Protein AF-A0AAW2KHQ0-F1 (afdb_monomer)

Foldseek 3Di:
DDDDDPPPPVVVVVVVVVVVVVVVVVVCVCVVCVVVVVLVVLQVVCQVCLPPPLCVVLVVNNPSDPVSVVVSVVD

Sequence (75 aa):
MPEAPKESHKSAEYSVAENNRKKLEYIEDVTKNADEVQKRVLAEILSRNADVEYLKRHGLNGHTDRRISRKSCLL

Organism: Sesamum radiatum (NCBI:txid300843)

Mean predicted aligned error: 14.08 Å

InterPro domains:
  IPR004993 GH3 family [PTHR31901] (21-68)

Structure (mmCIF, N/CA/C/O backbone):
data_AF-A0AAW2KHQ0-F1
#
_entry.id   AF-A0AAW2KHQ0-F1
#
loop_
_atom_site.group_PDB
_atom_site.id
_atom_site.type_symbol
_atom_site.label_atom_id
_atom_site.label_alt_id
_atom_site.label_comp_id
_atom_site.label_asym_id
_atom_site.label_entity_id
_atom_site.label_seq_id
_atom_site.pdbx_PDB_ins_code
_atom_site.Cartn_x
_atom_site.Cartn_y
_atom_site.Cartn_z
_atom_site.occupancy
_atom_site.B_iso_or_equiv
_atom_site.auth_seq_id
_atom_site.auth_comp_id
_atom_site.auth_asym_id
_atom_site.auth_atom_id
_atom_site.pdbx_PDB_model_num
ATOM 1 N N . MET A 1 1 ? 16.859 -16.513 -55.005 1.00 51.38 1 MET A N 1
ATOM 2 C CA . MET A 1 1 ? 15.726 -16.236 -54.093 1.00 51.38 1 MET A CA 1
ATOM 3 C C . MET A 1 1 ? 16.209 -15.220 -53.069 1.00 51.38 1 MET A C 1
ATOM 5 O O . MET A 1 1 ? 17.305 -15.441 -52.569 1.00 51.38 1 MET A O 1
ATOM 9 N N . PRO A 1 2 ? 15.500 -14.110 -52.798 1.00 56.75 2 PRO A N 1
ATOM 10 C CA . PRO A 1 2 ? 15.896 -13.204 -51.726 1.00 56.75 2 PRO A CA 1
ATOM 11 C C . PRO A 1 2 ? 15.464 -13.802 -50.378 1.00 56.75 2 PRO A C 1
ATOM 13 O O . PRO A 1 2 ? 14.358 -14.329 -50.262 1.00 56.75 2 PRO A O 1
ATOM 16 N N . GLU A 1 3 ? 16.348 -13.774 -49.381 1.00 65.69 3 GLU A N 1
ATOM 17 C CA . GLU A 1 3 ? 16.024 -14.192 -48.012 1.00 65.69 3 GLU A CA 1
ATOM 18 C C . GLU A 1 3 ? 15.014 -13.227 -47.363 1.00 65.69 3 GLU A C 1
ATOM 20 O O . GLU A 1 3 ? 15.038 -12.021 -47.614 1.00 65.69 3 GLU A O 1
ATOM 25 N N . ALA A 1 4 ? 14.117 -13.761 -46.525 1.00 59.69 4 ALA A N 1
ATOM 26 C CA . ALA A 1 4 ? 13.077 -12.992 -45.842 1.00 59.69 4 ALA A CA 1
ATOM 27 C C . ALA A 1 4 ? 13.651 -12.096 -44.713 1.00 59.69 4 ALA A C 1
ATOM 29 O O . ALA A 1 4 ? 14.609 -12.499 -44.044 1.00 59.69 4 ALA A O 1
ATOM 30 N N . PRO A 1 5 ? 13.074 -10.906 -44.443 1.00 60.84 5 PRO A N 1
ATOM 31 C CA . PRO A 1 5 ? 13.612 -9.971 -43.451 1.00 60.84 5 PRO A CA 1
ATOM 32 C C . PRO A 1 5 ? 13.515 -10.511 -42.013 1.00 60.84 5 PRO A C 1
ATOM 34 O O . PRO A 1 5 ? 12.429 -10.823 -41.532 1.00 60.84 5 PRO A O 1
ATOM 37 N N . LYS A 1 6 ? 14.643 -10.551 -41.290 1.00 62.53 6 LYS A N 1
ATOM 38 C CA . LYS A 1 6 ? 14.756 -11.021 -39.887 1.00 62.53 6 LYS A CA 1
ATOM 39 C C . LYS A 1 6 ? 14.276 -10.003 -38.831 1.00 62.53 6 LYS A C 1
ATOM 41 O O . LYS A 1 6 ? 14.461 -10.213 -37.635 1.00 62.53 6 LYS A O 1
ATOM 46 N N . GLU A 1 7 ? 13.676 -8.892 -39.249 1.00 57.97 7 GLU A N 1
ATOM 47 C CA . GLU A 1 7 ? 13.432 -7.724 -38.387 1.00 57.97 7 GLU A CA 1
ATOM 48 C C . GLU A 1 7 ? 12.207 -7.858 -37.458 1.00 57.97 7 GLU A C 1
ATOM 50 O O . GLU A 1 7 ? 12.087 -7.097 -36.500 1.00 57.97 7 GLU A O 1
ATOM 55 N N . SER A 1 8 ? 11.318 -8.842 -37.657 1.00 55.62 8 SER A N 1
ATOM 56 C CA . SER A 1 8 ? 10.111 -8.980 -36.817 1.00 55.62 8 SER A CA 1
ATOM 57 C C . SER A 1 8 ? 10.363 -9.586 -35.431 1.00 55.62 8 SER A C 1
ATOM 59 O O . SER A 1 8 ? 9.518 -9.455 -34.551 1.00 55.62 8 SER A O 1
ATOM 61 N N . HIS A 1 9 ? 11.498 -10.259 -35.215 1.00 56.91 9 HIS A N 1
ATOM 62 C CA . HIS A 1 9 ? 11.774 -10.958 -33.953 1.00 56.91 9 HIS A CA 1
ATOM 63 C C . HIS A 1 9 ? 12.408 -10.054 -32.886 1.00 56.91 9 HIS A C 1
ATOM 65 O O . HIS A 1 9 ? 12.125 -10.216 -31.701 1.00 56.91 9 HIS A O 1
ATOM 71 N N . LYS A 1 10 ? 13.197 -9.051 -33.295 1.00 57.41 10 LYS A N 1
ATOM 72 C CA . LYS A 1 10 ? 13.887 -8.147 -32.361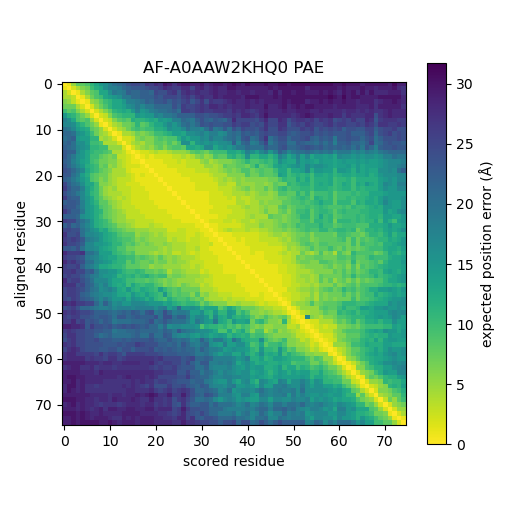 1.00 57.41 10 LYS A CA 1
ATOM 73 C C . LYS A 1 10 ? 12.925 -7.233 -31.604 1.00 57.41 10 LYS A C 1
ATOM 75 O O . LYS A 1 10 ? 13.114 -6.999 -30.417 1.00 57.41 10 LYS A O 1
ATOM 80 N N . SER A 1 11 ? 11.886 -6.719 -32.260 1.00 61.19 11 SER A N 1
ATOM 81 C CA . SER A 1 11 ? 10.930 -5.798 -31.625 1.00 61.19 11 SER A CA 1
ATOM 82 C C . SER A 1 11 ? 10.102 -6.478 -30.528 1.00 61.19 11 SER A C 1
ATOM 84 O O . SER A 1 11 ? 9.865 -5.885 -29.474 1.00 61.19 11 SER A O 1
ATOM 86 N N . ALA A 1 12 ? 9.720 -7.741 -30.740 1.00 61.72 12 ALA A N 1
ATOM 87 C CA . ALA A 1 12 ? 9.023 -8.550 -29.747 1.00 61.72 12 ALA A CA 1
ATOM 88 C C . ALA A 1 12 ? 9.925 -8.887 -28.546 1.00 61.72 12 ALA A C 1
ATOM 90 O O . ALA A 1 12 ? 9.492 -8.750 -27.403 1.00 61.72 12 ALA A O 1
ATOM 91 N N . GLU A 1 13 ? 11.190 -9.250 -28.780 1.00 61.44 13 GLU A N 1
ATOM 92 C CA . GLU A 1 13 ? 12.170 -9.506 -27.713 1.00 61.44 13 GLU A CA 1
ATOM 93 C C . GLU A 1 13 ? 12.447 -8.268 -26.850 1.00 61.44 13 GLU A C 1
ATOM 95 O O . GLU A 1 13 ? 12.418 -8.352 -25.620 1.00 61.44 13 GLU A O 1
ATOM 100 N N . TYR A 1 14 ? 12.642 -7.101 -27.475 1.00 67.31 14 TYR A N 1
ATOM 101 C CA . TYR A 1 14 ? 12.834 -5.836 -26.757 1.00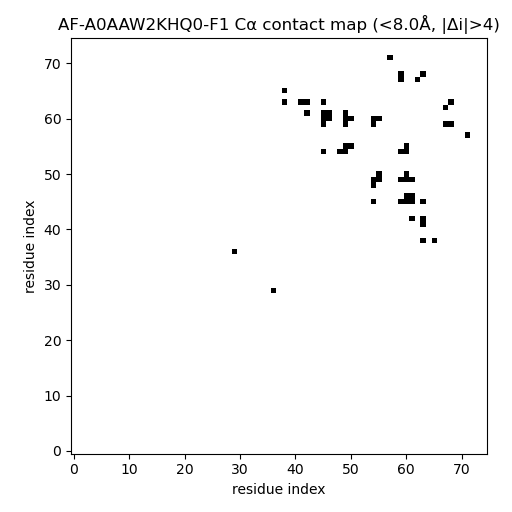 67.31 14 TYR A CA 1
ATOM 102 C C . TYR A 1 14 ? 11.611 -5.463 -25.905 1.00 67.31 14 TYR A C 1
ATOM 104 O O . TYR A 1 14 ? 11.763 -5.019 -24.766 1.00 67.31 14 TYR A O 1
ATOM 112 N N . SER A 1 15 ? 10.397 -5.700 -26.414 1.00 81.06 15 SER A N 1
ATOM 113 C CA . SER A 1 15 ? 9.157 -5.459 -25.666 1.00 81.06 15 SER A CA 1
ATOM 114 C C . SER A 1 15 ? 9.016 -6.390 -24.454 1.00 81.06 15 SER A C 1
ATOM 116 O O . SER A 1 15 ? 8.638 -5.954 -23.365 1.00 81.06 15 SER A O 1
ATOM 118 N N . VAL A 1 16 ? 9.365 -7.673 -24.599 1.00 86.31 16 VAL A N 1
ATOM 119 C CA . VAL A 1 16 ? 9.331 -8.640 -23.490 1.00 86.31 16 VAL A CA 1
ATOM 120 C C . VAL A 1 16 ? 10.351 -8.275 -22.409 1.00 86.31 16 VAL A C 1
ATOM 122 O O . VAL A 1 16 ? 10.014 -8.296 -21.223 1.00 86.31 16 VAL A O 1
ATOM 125 N N . ALA A 1 17 ? 11.567 -7.883 -22.795 1.00 88.31 17 ALA A N 1
ATOM 126 C CA . ALA A 1 17 ? 12.600 -7.456 -21.854 1.00 88.31 17 ALA A CA 1
ATOM 127 C C . ALA A 1 17 ? 12.176 -6.213 -21.050 1.00 88.31 17 ALA A C 1
ATOM 129 O O . ALA A 1 17 ? 12.351 -6.176 -19.831 1.00 88.31 17 ALA A O 1
ATOM 130 N N . GLU A 1 18 ? 11.553 -5.222 -21.698 1.00 89.56 18 GLU A N 1
ATOM 131 C CA . GLU A 1 18 ? 11.051 -4.026 -21.016 1.00 89.56 18 GLU A CA 1
ATOM 132 C C . GLU A 1 18 ? 9.919 -4.354 -20.028 1.00 89.56 18 GLU A C 1
ATOM 134 O O . GLU A 1 18 ? 9.899 -3.848 -18.903 1.00 89.56 18 GLU A O 1
ATOM 139 N N . ASN A 1 19 ? 8.997 -5.238 -20.416 1.00 91.38 19 ASN A N 1
ATOM 140 C CA . ASN A 1 19 ? 7.911 -5.688 -19.546 1.00 91.38 19 ASN A CA 1
ATOM 141 C C . ASN A 1 19 ? 8.431 -6.460 -18.328 1.00 91.38 1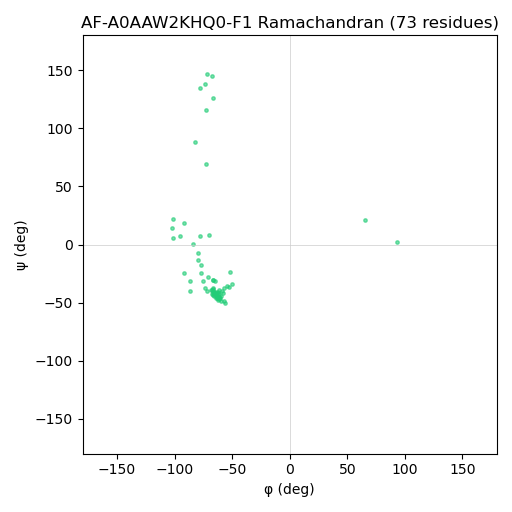9 ASN A C 1
ATOM 143 O O . ASN A 1 19 ? 7.943 -6.261 -17.214 1.00 91.38 19 ASN A O 1
ATOM 147 N N . ASN A 1 20 ? 9.435 -7.316 -18.519 1.00 92.56 20 ASN A N 1
ATOM 148 C CA . ASN A 1 20 ? 10.066 -8.042 -17.422 1.00 92.56 20 ASN A CA 1
ATOM 149 C C . ASN A 1 20 ? 10.796 -7.089 -16.473 1.00 92.56 20 ASN A C 1
ATOM 151 O O . ASN A 1 20 ? 10.638 -7.217 -15.261 1.00 92.56 20 ASN A O 1
ATOM 155 N N . ARG A 1 21 ? 11.510 -6.087 -17.004 1.00 93.94 21 ARG A N 1
ATOM 156 C CA . ARG A 1 21 ? 12.154 -5.047 -16.191 1.00 93.94 21 ARG A CA 1
ATOM 157 C C . ARG A 1 21 ? 11.144 -4.327 -15.296 1.00 93.94 21 ARG A C 1
ATOM 159 O O . ARG A 1 21 ? 11.344 -4.276 -14.089 1.00 93.94 21 ARG A O 1
ATOM 166 N N . LYS A 1 22 ? 10.022 -3.860 -15.857 1.00 93.62 22 LYS A N 1
ATOM 167 C CA . LYS A 1 22 ? 8.961 -3.176 -15.091 1.00 93.62 22 LYS A CA 1
ATOM 168 C C . LYS A 1 22 ? 8.385 -4.053 -13.974 1.00 93.62 22 LYS A C 1
ATOM 170 O O . LYS A 1 22 ? 8.120 -3.568 -12.879 1.00 93.62 22 LYS A O 1
ATOM 175 N N . LYS A 1 23 ? 8.196 -5.351 -14.234 1.00 94.00 23 LYS A N 1
ATOM 176 C CA . LYS A 1 23 ? 7.714 -6.303 -13.218 1.00 94.00 23 LYS A CA 1
ATOM 177 C C . LYS A 1 23 ? 8.727 -6.506 -12.093 1.00 94.00 23 LYS A C 1
ATOM 179 O O . LYS A 1 23 ? 8.325 -6.563 -10.936 1.00 94.00 23 LYS A O 1
ATOM 184 N N . LEU A 1 24 ? 10.015 -6.614 -12.420 1.00 95.44 24 LEU A N 1
ATOM 185 C CA . LEU A 1 24 ? 11.076 -6.760 -11.421 1.00 95.44 24 LEU A CA 1
ATOM 186 C C . LEU A 1 24 ? 11.217 -5.500 -10.561 1.00 95.44 24 LEU A C 1
ATOM 188 O O . LEU A 1 24 ? 11.266 -5.620 -9.342 1.00 95.44 24 LEU A O 1
ATOM 192 N N . GLU A 1 25 ? 11.176 -4.313 -11.174 1.00 94.62 25 GLU A N 1
ATOM 193 C CA . GLU A 1 25 ? 11.168 -3.026 -10.460 1.00 94.62 25 GLU A CA 1
ATOM 194 C C . GLU A 1 25 ? 9.979 -2.921 -9.498 1.00 94.62 25 GLU A C 1
ATOM 196 O O . GLU A 1 25 ? 10.139 -2.499 -8.356 1.00 94.62 25 GLU A O 1
ATOM 201 N N . TYR A 1 26 ? 8.793 -3.369 -9.918 1.00 91.94 26 TYR A N 1
ATOM 202 C CA . TYR A 1 26 ? 7.619 -3.405 -9.046 1.00 91.94 26 TYR A CA 1
ATOM 203 C C . TYR A 1 26 ? 7.797 -4.356 -7.854 1.00 91.94 26 TYR A C 1
ATOM 205 O O . TYR A 1 26 ? 7.457 -4.003 -6.727 1.00 91.94 26 TYR A O 1
ATOM 213 N N . ILE A 1 27 ? 8.335 -5.560 -8.080 1.00 93.38 27 ILE A N 1
ATOM 214 C CA . ILE A 1 27 ? 8.599 -6.519 -6.998 1.00 93.38 27 ILE A CA 1
ATOM 215 C C . ILE A 1 27 ? 9.604 -5.929 -6.008 1.00 93.38 27 ILE A C 1
ATOM 217 O O . ILE A 1 27 ? 9.382 -6.009 -4.801 1.00 93.38 27 ILE A O 1
ATOM 221 N N . GLU A 1 28 ? 10.683 -5.319 -6.494 1.00 93.81 28 GLU A N 1
ATOM 222 C CA . GLU A 1 28 ? 11.679 -4.673 -5.641 1.00 93.81 28 GLU A CA 1
ATOM 223 C C . GLU A 1 28 ? 11.061 -3.529 -4.825 1.00 93.81 28 GLU A C 1
ATOM 225 O O . GLU A 1 28 ? 11.243 -3.480 -3.610 1.00 93.81 28 GLU A O 1
ATOM 230 N N . ASP A 1 29 ? 10.264 -2.661 -5.451 1.00 90.06 29 ASP A N 1
ATOM 231 C CA . ASP A 1 29 ? 9.617 -1.539 -4.768 1.00 90.06 29 ASP A CA 1
ATOM 232 C C . ASP A 1 29 ? 8.642 -2.006 -3.676 1.00 90.06 29 ASP A C 1
ATOM 234 O O . ASP A 1 29 ? 8.711 -1.554 -2.529 1.00 90.06 29 ASP A O 1
ATOM 238 N N . VAL A 1 30 ? 7.776 -2.974 -3.991 1.00 87.38 30 VAL A N 1
ATOM 239 C CA . VAL A 1 30 ? 6.798 -3.512 -3.035 1.00 87.38 30 VAL A CA 1
ATOM 240 C C . VAL A 1 30 ? 7.479 -4.269 -1.900 1.00 87.38 30 VAL A C 1
ATOM 242 O O . VAL A 1 30 ? 7.061 -4.147 -0.749 1.00 87.38 30 VAL A O 1
ATOM 245 N N . THR A 1 31 ? 8.523 -5.048 -2.187 1.00 86.88 31 THR A N 1
ATOM 246 C CA . THR A 1 31 ? 9.226 -5.822 -1.150 1.00 86.88 31 THR A CA 1
ATOM 247 C C . THR A 1 31 ? 10.080 -4.929 -0.255 1.00 86.88 31 THR A C 1
ATOM 249 O O . THR A 1 31 ? 10.095 -5.130 0.960 1.00 86.88 31 THR A O 1
ATOM 252 N N . LYS A 1 32 ? 10.719 -3.892 -0.808 1.00 92.31 32 LYS A N 1
ATOM 253 C CA . LYS A 1 32 ? 11.485 -2.898 -0.045 1.00 92.31 32 LYS A CA 1
ATOM 254 C C . LYS A 1 32 ? 10.594 -2.044 0.855 1.00 92.31 32 LYS A C 1
ATOM 256 O O . LYS A 1 32 ? 10.971 -1.749 1.986 1.00 92.31 32 LYS A O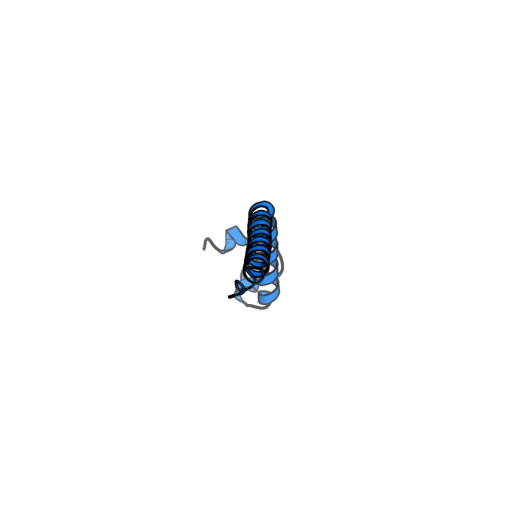 1
ATOM 261 N N . ASN A 1 33 ? 9.403 -1.688 0.377 1.00 89.06 33 ASN A N 1
ATOM 262 C CA . ASN A 1 33 ? 8.446 -0.845 1.093 1.00 89.06 33 ASN A CA 1
ATOM 263 C C . ASN A 1 33 ? 7.303 -1.648 1.738 1.00 89.06 33 ASN A C 1
ATOM 265 O O . ASN A 1 33 ? 6.243 -1.088 2.030 1.00 89.06 33 ASN A O 1
ATOM 269 N N . ALA A 1 34 ? 7.500 -2.950 1.982 1.00 84.56 34 ALA A N 1
ATOM 270 C CA . ALA A 1 34 ? 6.446 -3.862 2.430 1.00 84.56 34 ALA A CA 1
ATOM 271 C C . ALA A 1 34 ? 5.721 -3.379 3.697 1.00 84.56 34 ALA A C 1
ATOM 273 O O . ALA A 1 34 ? 4.508 -3.541 3.813 1.00 84.56 34 ALA A O 1
ATOM 274 N N . ASP A 1 35 ? 6.440 -2.739 4.624 1.00 80.75 35 ASP A N 1
ATOM 275 C CA . ASP A 1 35 ? 5.866 -2.190 5.856 1.00 80.75 35 ASP A CA 1
ATOM 276 C C . ASP A 1 35 ? 4.843 -1.077 5.583 1.00 80.75 35 ASP A C 1
ATOM 278 O O . ASP A 1 35 ? 3.742 -1.074 6.133 1.00 80.75 35 ASP A O 1
ATOM 282 N N . GLU A 1 36 ? 5.192 -0.154 4.689 1.00 85.50 36 GLU A N 1
ATOM 283 C CA . GLU A 1 36 ? 4.346 0.972 4.297 1.00 85.50 36 GLU A CA 1
ATOM 284 C C . GLU A 1 36 ? 3.171 0.514 3.433 1.00 85.50 36 GLU A C 1
ATOM 286 O O . GLU A 1 36 ? 2.040 0.961 3.631 1.00 85.50 36 GLU A O 1
ATOM 291 N N . VAL A 1 37 ? 3.408 -0.434 2.522 1.00 84.38 37 VAL A N 1
ATOM 292 C CA . VAL A 1 37 ? 2.348 -1.051 1.715 1.00 84.38 37 VAL A CA 1
ATOM 293 C C . VAL A 1 37 ? 1.339 -1.759 2.620 1.00 84.38 37 VAL A C 1
ATOM 295 O O . VAL A 1 37 ? 0.138 -1.524 2.494 1.00 84.38 37 VAL A O 1
ATOM 298 N N . GLN A 1 38 ? 1.796 -2.553 3.593 1.00 83.44 38 GLN A N 1
ATOM 299 C CA . GLN A 1 38 ? 0.907 -3.228 4.542 1.00 83.44 38 GLN A CA 1
ATOM 300 C C . GLN A 1 38 ? 0.106 -2.244 5.400 1.00 83.44 38 GLN A C 1
ATOM 302 O O . GLN A 1 38 ? -1.089 -2.461 5.607 1.00 83.44 38 GLN A O 1
ATOM 307 N N . LYS A 1 39 ? 0.721 -1.149 5.871 1.00 84.31 39 LYS A N 1
ATOM 308 C CA . LYS A 1 39 ? 0.007 -0.095 6.613 1.00 84.31 39 LYS A CA 1
ATOM 309 C C . LYS A 1 39 ? -1.093 0.540 5.770 1.00 84.31 39 LYS A C 1
ATOM 311 O O . LYS A 1 39 ? -2.206 0.696 6.262 1.00 84.31 39 LYS A O 1
ATOM 316 N N . ARG A 1 40 ? -0.802 0.882 4.511 1.00 84.75 40 ARG A N 1
ATOM 317 C CA . ARG A 1 40 ? -1.773 1.496 3.590 1.00 84.75 40 ARG A CA 1
ATOM 318 C C . ARG A 1 40 ? -2.940 0.564 3.288 1.00 84.75 40 ARG A C 1
ATOM 320 O O . ARG A 1 40 ? -4.086 0.987 3.384 1.00 84.75 40 ARG A O 1
ATOM 327 N N . VAL A 1 41 ? -2.658 -0.705 2.993 1.00 84.62 41 VAL A N 1
ATOM 328 C CA . VAL A 1 41 ? -3.700 -1.712 2.737 1.00 84.62 41 VAL A CA 1
ATOM 329 C C . VAL A 1 41 ? -4.584 -1.901 3.970 1.00 84.62 41 VAL A C 1
ATOM 331 O O . VAL A 1 41 ? -5.808 -1.895 3.860 1.00 84.62 41 VAL A O 1
ATOM 334 N N . LEU A 1 42 ? -3.985 -2.014 5.160 1.00 83.56 42 LEU A N 1
ATOM 335 C CA . LEU A 1 42 ? -4.741 -2.130 6.407 1.00 83.56 42 LEU A CA 1
ATOM 336 C C . LEU A 1 42 ? -5.593 -0.882 6.671 1.00 83.56 42 LEU A C 1
ATOM 338 O O . LEU A 1 42 ? -6.752 -1.010 7.062 1.00 83.56 42 LEU A O 1
ATOM 342 N N . ALA A 1 43 ? -5.046 0.309 6.422 1.00 80.62 43 ALA A N 1
ATOM 343 C CA . ALA A 1 43 ? -5.777 1.565 6.535 1.00 80.62 43 ALA A CA 1
ATOM 344 C C . ALA A 1 43 ? -7.019 1.579 5.650 1.00 80.62 43 ALA A C 1
ATOM 346 O O . ALA A 1 43 ? -8.112 1.868 6.122 1.00 80.62 43 ALA A O 1
ATOM 347 N N . GLU A 1 44 ? -6.859 1.201 4.387 1.00 83.75 44 GLU A N 1
ATOM 348 C CA . GLU A 1 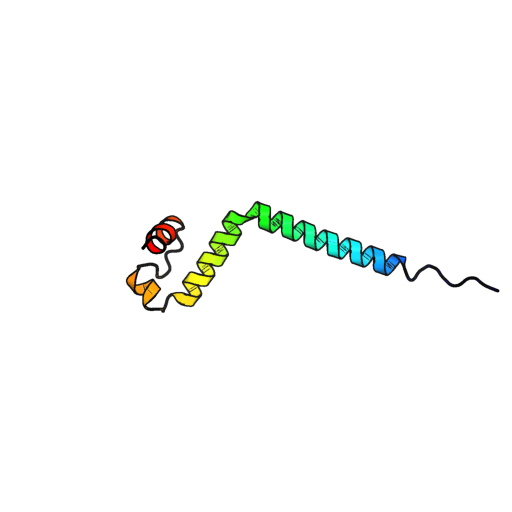44 ? -7.942 1.185 3.416 1.00 83.75 44 GLU A CA 1
ATOM 349 C C . GLU A 1 44 ? -9.039 0.177 3.782 1.00 83.75 44 GLU A C 1
ATOM 351 O O . GLU A 1 44 ? -10.224 0.502 3.706 1.00 83.75 44 GLU A O 1
ATOM 356 N N . ILE A 1 45 ? -8.664 -1.024 4.237 1.00 83.38 45 ILE A N 1
ATOM 357 C CA . ILE A 1 45 ? -9.620 -2.032 4.714 1.00 83.38 45 ILE A CA 1
ATOM 358 C C . ILE A 1 45 ? -10.422 -1.487 5.897 1.00 83.38 45 ILE A C 1
ATOM 360 O O . ILE A 1 45 ? -11.650 -1.589 5.900 1.00 83.38 45 ILE A O 1
ATOM 364 N N . LEU A 1 46 ? -9.751 -0.899 6.889 1.00 77.94 46 LEU A N 1
ATOM 365 C CA . LEU A 1 46 ? -10.408 -0.367 8.082 1.00 77.94 46 LEU A CA 1
ATOM 366 C C . LEU A 1 46 ? -11.280 0.850 7.758 1.00 77.94 46 LEU A C 1
ATOM 368 O O . LEU A 1 46 ? -12.385 0.942 8.279 1.00 77.94 46 LEU A O 1
ATOM 372 N N . SER A 1 47 ? -10.844 1.741 6.863 1.00 78.69 47 SER A N 1
ATOM 373 C CA . SER A 1 47 ? -11.653 2.875 6.403 1.00 78.69 47 SER A CA 1
ATOM 374 C C . SER A 1 47 ? -12.908 2.418 5.662 1.00 78.69 47 SER A C 1
ATOM 376 O O . SER A 1 47 ? -13.989 2.929 5.933 1.00 78.69 47 SER A O 1
ATOM 378 N N . ARG A 1 48 ? -12.797 1.429 4.765 1.00 79.81 48 ARG A N 1
ATOM 379 C CA . ARG A 1 48 ? -13.950 0.885 4.025 1.00 79.81 48 ARG A CA 1
ATOM 380 C C . ARG A 1 48 ? -14.937 0.143 4.925 1.00 79.81 48 ARG A C 1
ATOM 382 O O . ARG A 1 48 ? -16.122 0.116 4.621 1.00 79.81 48 ARG A O 1
ATOM 38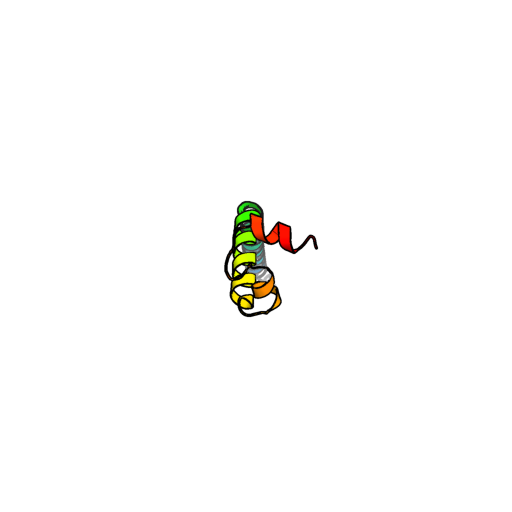9 N N . ASN A 1 49 ? -14.457 -0.466 6.008 1.00 74.25 49 ASN A N 1
ATOM 390 C CA . ASN A 1 49 ? -15.287 -1.241 6.928 1.00 74.25 49 ASN A CA 1
ATOM 391 C C . ASN A 1 49 ? -15.637 -0.482 8.212 1.00 74.25 49 ASN A C 1
ATOM 393 O O . ASN A 1 49 ? -16.255 -1.080 9.082 1.00 74.25 49 ASN A O 1
ATOM 397 N N . ALA A 1 50 ? -15.284 0.799 8.358 1.00 67.25 50 ALA A N 1
ATOM 398 C CA . ALA A 1 50 ? -15.434 1.541 9.615 1.00 67.25 50 ALA A CA 1
ATOM 399 C C . ALA A 1 50 ? -16.845 1.411 10.222 1.00 67.25 50 ALA A C 1
ATOM 401 O O . ALA A 1 50 ? -17.013 1.284 11.432 1.00 67.25 50 ALA A O 1
ATOM 402 N N . ASP A 1 51 ? -17.870 1.324 9.376 1.00 64.94 51 ASP A N 1
ATOM 403 C CA . ASP A 1 51 ? -19.251 1.250 9.827 1.00 64.94 51 ASP A CA 1
ATOM 404 C C . ASP A 1 51 ? -19.744 -0.118 10.310 1.00 64.94 51 ASP A C 1
ATOM 406 O O . ASP A 1 51 ? -20.842 -0.178 10.879 1.00 64.94 51 ASP A O 1
ATOM 410 N N . VAL A 1 52 ? -18.961 -1.191 10.155 1.00 76.06 52 VAL A N 1
ATOM 411 C CA . VAL A 1 52 ? -19.369 -2.542 10.568 1.00 76.06 52 VAL A CA 1
ATOM 412 C C . VAL A 1 52 ? -19.329 -2.695 12.090 1.00 76.06 52 VAL A C 1
ATOM 414 O O . VAL A 1 52 ? -18.385 -2.266 12.760 1.00 76.06 52 VAL A O 1
ATOM 417 N N . GLU A 1 53 ? -20.348 -3.352 12.655 1.00 69.81 53 GLU A N 1
ATOM 418 C CA . GLU A 1 53 ? -20.486 -3.536 14.109 1.00 69.81 53 GLU A CA 1
ATOM 419 C C . GLU A 1 53 ? -19.239 -4.143 14.759 1.00 69.81 53 GLU A C 1
ATOM 421 O O . GLU A 1 53 ? -18.883 -3.756 15.869 1.00 69.81 53 GLU A O 1
ATOM 426 N N . TYR A 1 54 ? -18.557 -5.063 14.072 1.00 69.25 54 TYR A N 1
ATOM 427 C CA . TYR A 1 54 ? -17.339 -5.693 14.576 1.00 69.25 54 TYR A CA 1
ATOM 428 C C . TYR A 1 54 ? -16.232 -4.662 14.859 1.00 69.25 54 TYR A C 1
ATOM 430 O O . TYR A 1 54 ? -15.633 -4.675 15.934 1.00 69.25 54 TYR A O 1
ATOM 438 N N . LEU A 1 55 ? -16.009 -3.699 13.956 1.00 65.12 55 LEU A N 1
ATOM 439 C CA . LEU A 1 55 ? -14.988 -2.661 14.149 1.00 65.12 55 LEU A CA 1
ATOM 440 C C . LEU A 1 55 ? -15.420 -1.593 15.163 1.00 65.12 55 LEU A C 1
ATOM 442 O O . LEU A 1 55 ? -14.576 -1.100 15.916 1.00 65.12 55 LEU A O 1
ATOM 446 N N . LYS A 1 56 ? -16.725 -1.305 15.266 1.00 65.81 56 LYS A N 1
ATOM 447 C CA . LYS A 1 56 ? -17.287 -0.429 16.311 1.00 65.81 56 LYS A CA 1
ATOM 448 C C . LYS A 1 56 ? -17.134 -1.031 17.710 1.00 65.81 56 LYS A C 1
ATOM 450 O O . LYS A 1 56 ? -16.703 -0.335 18.625 1.00 65.81 56 LYS A O 1
ATOM 455 N N . ARG A 1 57 ? -17.419 -2.328 17.874 1.00 66.50 57 ARG A N 1
ATOM 456 C CA . ARG A 1 57 ? -17.308 -3.045 19.161 1.00 66.50 57 ARG A CA 1
ATOM 457 C C . ARG A 1 57 ? -15.867 -3.175 19.651 1.00 66.50 57 ARG A C 1
ATOM 459 O O . ARG A 1 57 ? -15.641 -3.167 20.856 1.00 66.50 57 ARG A O 1
ATOM 466 N N . HIS A 1 58 ? -14.903 -3.251 18.736 1.00 67.25 58 HIS A N 1
ATOM 467 C CA . HIS A 1 58 ? -13.481 -3.364 19.071 1.00 67.25 58 HIS A CA 1
ATOM 468 C C .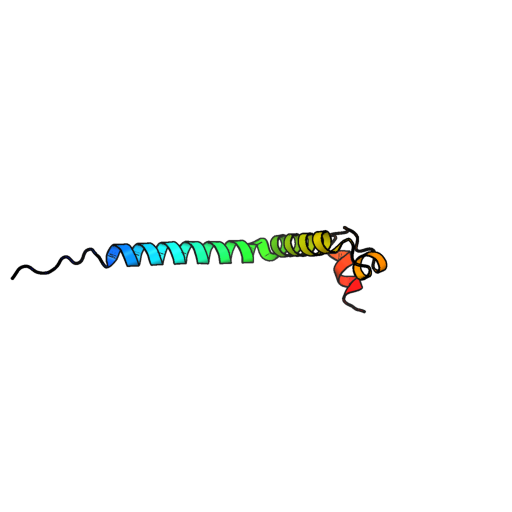 HIS A 1 58 ? -12.722 -2.026 19.088 1.00 67.25 58 HIS A C 1
ATOM 470 O O . HIS A 1 58 ? -11.504 -2.020 19.251 1.00 67.25 58 HIS A O 1
ATOM 476 N N . GLY A 1 59 ? -13.410 -0.884 18.949 1.00 63.31 59 GLY A N 1
ATOM 477 C CA . GLY A 1 59 ? -12.777 0.441 19.020 1.00 63.31 59 GLY A CA 1
ATOM 478 C C . GLY A 1 59 ? -11.790 0.722 17.879 1.00 63.31 59 GLY A C 1
ATOM 479 O O . GLY A 1 59 ? -10.921 1.581 18.002 1.00 63.31 59 GLY A O 1
ATOM 480 N N . LEU A 1 60 ? -11.921 0.004 16.760 1.00 63.53 60 LEU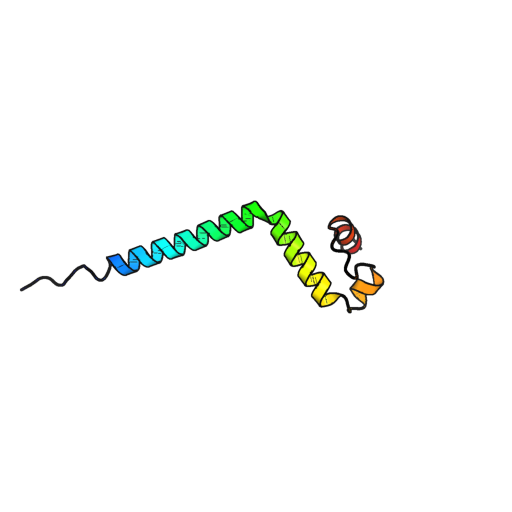 A N 1
ATOM 481 C CA . LEU A 1 60 ? -11.055 0.096 15.578 1.00 63.53 60 LEU A CA 1
ATOM 482 C C . LEU A 1 60 ? -11.584 1.104 14.545 1.00 63.53 60 LEU A C 1
ATOM 484 O O . LEU A 1 60 ? -11.194 1.074 13.379 1.00 63.53 60 LEU A O 1
ATOM 488 N N . ASN A 1 61 ? -12.473 2.002 14.974 1.00 59.47 61 ASN A N 1
ATOM 489 C CA . ASN A 1 61 ? -13.200 2.953 14.141 1.00 59.47 61 ASN A CA 1
ATOM 490 C C . ASN A 1 61 ? -12.287 4.091 13.635 1.00 59.47 61 ASN A C 1
ATOM 492 O O . ASN A 1 61 ? -12.382 5.227 14.088 1.00 59.47 61 ASN A O 1
ATOM 496 N N . GLY A 1 62 ? -11.358 3.767 12.731 1.00 56.22 62 GLY A N 1
ATOM 497 C CA . GLY A 1 62 ? -10.405 4.713 12.137 1.00 56.22 62 GLY A CA 1
ATOM 498 C C . GLY A 1 62 ? -9.049 4.811 12.845 1.00 56.22 62 GLY A C 1
ATOM 499 O O . GLY A 1 62 ? -8.194 5.577 12.409 1.00 56.22 62 GLY A O 1
ATOM 500 N N . HIS A 1 63 ? -8.806 4.022 13.896 1.00 56.88 63 HIS A N 1
ATOM 501 C CA . HIS A 1 63 ? -7.488 3.932 14.527 1.00 56.88 63 HIS A CA 1
ATOM 502 C C . HIS A 1 63 ? -6.589 2.957 13.762 1.00 56.88 63 HIS A C 1
ATOM 504 O O . HIS A 1 63 ? -6.500 1.768 14.063 1.00 56.88 63 HIS A O 1
ATOM 510 N N . THR A 1 64 ? -5.889 3.494 12.770 1.00 55.59 64 THR A N 1
ATOM 511 C CA . THR A 1 64 ? -4.926 2.812 11.891 1.00 55.59 64 THR A CA 1
ATOM 512 C C . THR A 1 64 ? -3.619 2.402 12.572 1.00 55.59 64 THR A C 1
ATOM 514 O O . THR A 1 64 ? -2.663 1.990 11.913 1.00 55.59 64 THR A O 1
ATOM 517 N N . ASP A 1 65 ? -3.543 2.534 13.893 1.00 56.62 65 ASP A N 1
ATOM 518 C CA . ASP A 1 65 ? -2.328 2.274 14.640 1.00 56.62 65 ASP A CA 1
ATOM 519 C C . ASP A 1 65 ? -2.065 0.766 14.710 1.00 56.62 65 ASP A C 1
ATOM 521 O O . ASP A 1 65 ? -2.809 -0.008 15.320 1.00 56.62 65 ASP A O 1
ATOM 525 N N . ARG A 1 66 ? -0.960 0.335 14.093 1.00 53.75 66 ARG A N 1
ATOM 526 C CA . ARG A 1 66 ? -0.527 -1.070 13.968 1.00 53.75 66 ARG A CA 1
ATOM 527 C C . ARG A 1 66 ? -0.487 -1.819 15.309 1.00 53.75 66 ARG A C 1
ATOM 529 O O . ARG A 1 66 ? -0.593 -3.045 15.347 1.00 53.75 66 ARG A O 1
ATOM 536 N N . ARG A 1 67 ? -0.346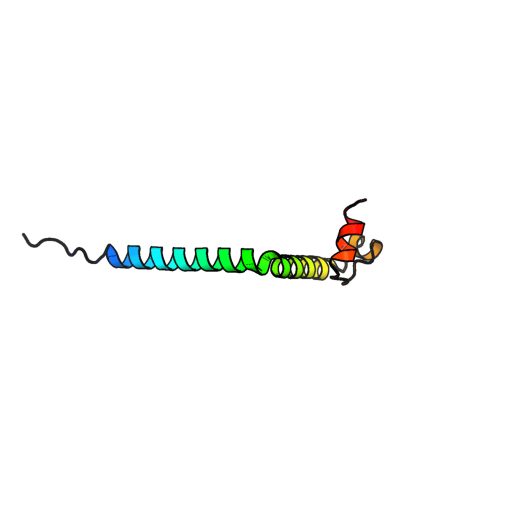 -1.090 16.423 1.00 51.69 67 ARG A N 1
ATOM 537 C CA . ARG A 1 67 ? -0.383 -1.628 17.793 1.00 51.69 67 ARG A CA 1
ATOM 538 C C . ARG A 1 67 ? -1.771 -2.091 18.245 1.00 51.69 67 ARG A C 1
ATOM 540 O O . ARG A 1 67 ? -1.841 -2.981 19.090 1.00 51.69 67 ARG A O 1
ATOM 547 N N . ILE A 1 68 ? -2.846 -1.510 17.716 1.00 50.91 68 ILE A N 1
ATOM 548 C CA . ILE A 1 68 ? -4.224 -1.771 18.155 1.00 50.91 68 ILE A CA 1
ATOM 549 C C . ILE A 1 68 ? -4.796 -2.985 17.409 1.00 50.91 68 ILE A C 1
ATOM 551 O O . ILE A 1 68 ? -5.366 -3.873 18.040 1.00 50.91 68 ILE A O 1
ATOM 555 N N . SER A 1 69 ? -4.518 -3.114 16.105 1.00 46.94 69 SER A N 1
ATOM 556 C CA . SER A 1 69 ? -4.954 -4.262 15.288 1.00 46.94 69 SER A CA 1
ATOM 557 C C . SER A 1 69 ? -4.465 -5.620 15.828 1.00 46.94 69 SER A C 1
ATOM 559 O O . SER A 1 69 ? -5.225 -6.587 15.844 1.00 46.94 69 SER A O 1
ATOM 561 N N . ARG A 1 70 ? -3.238 -5.700 16.369 1.00 51.41 70 ARG A N 1
ATOM 562 C CA . ARG A 1 70 ? -2.688 -6.962 16.905 1.00 51.41 70 ARG A CA 1
ATOM 563 C C . ARG A 1 70 ? -3.441 -7.501 18.120 1.00 51.41 70 ARG A C 1
ATOM 565 O O . ARG A 1 70 ? -3.477 -8.709 18.303 1.00 51.41 70 ARG A O 1
ATOM 572 N N . LYS A 1 71 ? -4.011 -6.631 18.958 1.00 47.25 71 LYS A N 1
ATOM 573 C CA . LYS A 1 71 ? -4.694 -7.055 20.190 1.00 47.25 71 LYS A CA 1
ATOM 574 C C . LYS A 1 71 ? -6.088 -7.627 19.926 1.00 47.25 71 LYS A C 1
ATOM 576 O O . LYS A 1 71 ? -6.558 -8.413 20.735 1.00 47.25 71 LYS A O 1
ATOM 581 N N . SER A 1 72 ? -6.724 -7.251 18.814 1.00 45.59 72 SER A N 1
ATOM 582 C CA . SER A 1 72 ? -8.101 -7.659 18.510 1.00 45.59 72 SER A CA 1
ATOM 583 C C . SER A 1 72 ? -8.212 -8.949 17.690 1.00 45.59 72 SER A C 1
ATOM 585 O O . SER A 1 72 ? -9.237 -9.604 17.787 1.00 45.59 72 SER A O 1
ATOM 587 N N . CYS A 1 73 ? -7.189 -9.338 16.915 1.00 44.94 73 CYS A N 1
ATOM 588 C CA . CYS A 1 73 ? -7.164 -10.628 16.195 1.00 44.94 73 CYS A CA 1
ATOM 589 C C . CYS A 1 73 ? -6.676 -11.816 17.052 1.00 44.94 73 CYS A C 1
ATOM 591 O O . CYS A 1 73 ? -6.532 -12.918 16.533 1.00 44.94 73 CYS A O 1
ATOM 593 N N . LEU A 1 74 ? -6.341 -11.588 18.327 1.00 43.81 74 LEU A N 1
ATOM 594 C CA . LEU A 1 74 ? -5.807 -12.599 19.255 1.00 43.81 74 LEU A CA 1
ATOM 595 C C . LEU A 1 74 ? -6.860 -13.120 20.258 1.00 43.81 74 LEU A C 1
ATOM 597 O O . LEU A 1 74 ? -6.493 -13.759 21.242 1.00 43.81 74 LEU A O 1
ATOM 601 N N . LEU A 1 75 ? -8.143 -12.854 20.003 1.00 41.59 75 LEU A N 1
ATOM 602 C CA . LEU A 1 75 ? -9.304 -13.410 20.706 1.00 41.59 75 LEU A CA 1
ATOM 603 C C . LEU A 1 75 ? -10.206 -14.112 19.690 1.00 41.59 75 LEU A C 1
ATOM 605 O O . LEU A 1 75 ? -10.787 -15.150 20.068 1.00 41.59 75 LEU A O 1
#

pLDDT: mean 71.7, std 15.76, range [41.59, 95.44]

Radius of gyration: 23.78 Å; Cα contacts (8 Å, |Δi|>4): 29; chains: 1; bounding box: 36×21×75 Å

Secondary structure (DSSP, 8-state):
-PPPPTTHHHHHHHHHHHHHHHHHHHHHHHHHTHHHHHHHHHHHHHHHHTTSHHHHHTT-SS---HHHHHHHTT-

Solvent-accessible surface area (backbone atoms only — not comparable to full-atom values): 4538 Å² total; per-residue (Å²): 134,84,82,80,84,78,68,74,57,57,61,55,51,54,52,50,54,52,53,51,50,54,53,50,52,49,51,51,51,50,64,75,40,38,71,60,53,51,51,52,52,52,39,51,55,37,60,78,42,33,86,39,68,71,32,54,75,67,67,41,60,67,59,72,51,75,77,58,60,62,66,66,78,74,115